Protein AF-A0A7C1NKS2-F1 (afdb_monomer)

Solvent-accessible surface area (backbone atoms only — not comparable to full-atom values): 6133 Å² total; per-residue (Å²): 129,54,76,65,56,53,51,50,52,51,49,28,48,51,26,20,55,50,16,32,74,62,18,28,57,44,54,49,25,44,51,50,12,51,55,54,11,47,53,48,13,72,70,46,16,68,64,48,26,65,68,45,52,82,81,41,87,52,65,69,61,37,44,54,51,25,23,50,52,42,23,50,53,41,26,50,54,35,37,50,49,22,52,53,51,56,62,72,54,68,47,76,72,52,53,56,51,31,21,52,51,6,20,53,54,18,30,54,50,21,48,52,53,51,50,54,53,50,50,53,67,74,75,104

Structure (mmCIF, N/CA/C/O backbone):
data_AF-A0A7C1NKS2-F1
#
_entry.id   AF-A0A7C1NKS2-F1
#
loop_
_atom_site.group_PDB
_atom_site.id
_atom_site.type_symbol
_atom_site.label_atom_id
_atom_site.label_alt_id
_atom_site.label_comp_id
_atom_site.label_asym_id
_atom_site.label_entity_id
_atom_site.label_seq_id
_atom_site.pdbx_PDB_ins_code
_atom_site.Cartn_x
_atom_site.Cartn_y
_atom_site.Cartn_z
_atom_site.occupancy
_atom_site.B_iso_or_equiv
_atom_site.auth_seq_id
_atom_site.auth_comp_id
_atom_site.auth_asym_id
_atom_site.auth_atom_id
_atom_site.pdbx_PDB_model_num
ATOM 1 N N . MET A 1 1 ? -14.304 -24.746 20.931 1.00 59.34 1 MET A N 1
ATOM 2 C CA . MET A 1 1 ? -13.679 -24.019 19.808 1.00 59.34 1 MET A CA 1
ATOM 3 C C . MET A 1 1 ? -12.434 -24.785 19.431 1.00 59.34 1 MET A C 1
ATOM 5 O O . MET A 1 1 ? -11.631 -25.053 20.319 1.00 59.34 1 MET A O 1
ATOM 9 N N . ASN A 1 2 ? -12.319 -25.216 18.179 1.00 86.06 2 ASN A N 1
ATOM 10 C CA . ASN A 1 2 ? -11.117 -25.903 17.717 1.00 86.06 2 ASN A CA 1
ATOM 11 C C . ASN A 1 2 ? -9.949 -24.913 17.612 1.00 86.06 2 ASN A C 1
ATOM 13 O O . ASN A 1 2 ? -10.157 -23.708 17.471 1.00 86.06 2 ASN A O 1
ATOM 17 N N . LEU A 1 3 ? -8.713 -25.425 17.636 1.00 84.06 3 LEU A N 1
ATOM 18 C CA . LEU A 1 3 ? -7.500 -24.627 17.381 1.00 84.06 3 LEU A CA 1
ATOM 19 C C . LEU A 1 3 ? -7.610 -23.816 16.078 1.00 84.06 3 LEU A C 1
ATOM 21 O O . LEU A 1 3 ? -7.129 -22.687 16.002 1.00 84.06 3 LEU A O 1
ATOM 25 N N . PHE A 1 4 ? -8.313 -24.368 15.088 1.00 82.44 4 PHE A N 1
ATOM 26 C CA . PHE A 1 4 ? -8.588 -23.714 13.816 1.00 82.44 4 PHE A CA 1
ATOM 27 C C . PHE A 1 4 ? -9.503 -22.485 13.956 1.00 82.44 4 PHE A C 1
ATOM 29 O O . PHE A 1 4 ? -9.183 -21.419 13.434 1.00 82.44 4 PHE A O 1
ATOM 36 N N . ASP A 1 5 ? -10.590 -22.593 14.726 1.00 83.25 5 ASP A N 1
ATOM 37 C CA . ASP A 1 5 ? -11.512 -21.474 14.971 1.00 83.25 5 ASP A CA 1
ATOM 38 C C . ASP A 1 5 ? -10.797 -20.316 15.681 1.00 83.25 5 ASP A C 1
ATOM 40 O O . ASP A 1 5 ? -10.999 -19.146 15.357 1.00 83.25 5 ASP A O 1
ATOM 44 N N . ILE A 1 6 ? -9.912 -20.647 16.628 1.00 88.19 6 ILE A N 1
ATOM 45 C CA . ILE A 1 6 ? -9.110 -19.668 17.370 1.00 88.19 6 ILE A CA 1
ATOM 46 C C . ILE A 1 6 ? -8.147 -18.935 16.425 1.00 88.19 6 ILE A C 1
ATOM 48 O O . ILE A 1 6 ? -8.045 -17.709 16.488 1.00 88.19 6 ILE A O 1
ATOM 52 N N . ALA A 1 7 ? -7.484 -19.652 15.511 1.00 86.19 7 ALA A N 1
ATOM 53 C CA . ALA A 1 7 ? -6.597 -19.043 14.521 1.00 86.19 7 ALA A CA 1
ATOM 54 C C . ALA A 1 7 ? -7.347 -18.063 13.601 1.00 86.19 7 ALA A C 1
ATOM 56 O O . ALA A 1 7 ? -6.868 -16.954 13.355 1.00 86.19 7 ALA A O 1
ATOM 57 N N . ILE A 1 8 ? -8.551 -18.429 13.150 1.00 87.06 8 ILE A N 1
ATOM 58 C CA . ILE A 1 8 ? -9.403 -17.563 12.323 1.00 87.06 8 ILE A CA 1
ATOM 59 C C . ILE A 1 8 ? -9.760 -16.276 13.070 1.00 87.06 8 ILE A C 1
ATOM 61 O O . ILE A 1 8 ? -9.593 -15.183 12.526 1.00 87.06 8 ILE A O 1
ATOM 65 N N . ILE A 1 9 ? -10.209 -16.391 14.323 1.00 87.88 9 ILE A N 1
ATOM 66 C CA . ILE A 1 9 ? -10.577 -15.235 15.149 1.00 87.88 9 ILE A CA 1
ATOM 67 C C . ILE A 1 9 ? -9.380 -14.298 15.335 1.00 87.88 9 ILE A C 1
ATOM 69 O O . ILE A 1 9 ? -9.540 -13.083 15.229 1.00 87.88 9 ILE A O 1
ATOM 73 N N . ILE A 1 10 ? -8.177 -14.837 15.554 1.00 89.75 10 ILE A N 1
ATOM 74 C CA . ILE A 1 10 ? -6.956 -14.033 15.690 1.00 89.75 10 ILE A CA 1
ATOM 75 C C . ILE A 1 10 ? -6.645 -13.285 14.390 1.00 89.75 10 ILE A C 1
ATOM 77 O O . ILE A 1 10 ? -6.386 -12.082 14.431 1.00 89.75 10 ILE A O 1
ATOM 81 N N . ILE A 1 11 ? -6.698 -13.955 13.235 1.00 88.56 11 ILE A N 1
ATOM 82 C CA . ILE A 1 11 ? -6.392 -13.333 11.937 1.00 88.56 11 ILE A CA 1
ATOM 83 C C . ILE A 1 11 ? -7.410 -12.237 11.613 1.00 88.56 11 ILE A C 1
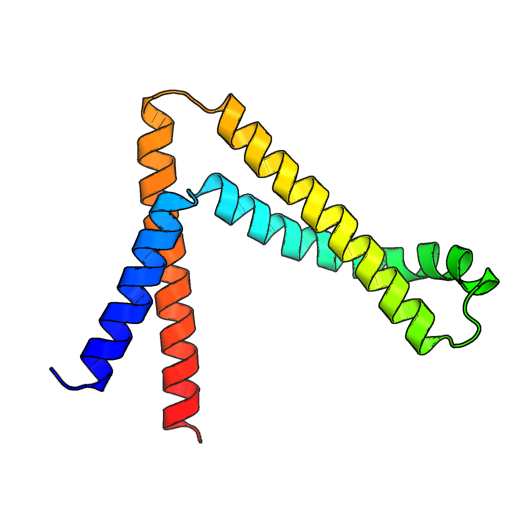ATOM 85 O O . ILE A 1 11 ? -7.027 -11.113 11.280 1.00 88.56 11 ILE A O 1
ATOM 89 N N . VAL A 1 12 ? -8.705 -12.537 11.738 1.00 88.19 12 VAL A N 1
ATOM 90 C CA . VAL A 1 12 ? -9.777 -11.574 11.460 1.00 88.19 12 VAL A CA 1
ATOM 91 C C . VAL A 1 12 ? -9.723 -10.419 12.456 1.00 88.19 12 VAL A C 1
ATOM 93 O O . VAL A 1 12 ? -9.758 -9.264 12.036 1.00 88.19 12 VAL A O 1
ATOM 96 N N . GLY A 1 13 ? -9.557 -10.702 13.749 1.00 88.19 13 GLY A N 1
ATOM 97 C CA . GLY A 1 13 ? -9.427 -9.694 14.800 1.00 88.19 13 GLY A CA 1
ATOM 98 C C . GLY A 1 13 ? -8.230 -8.771 14.575 1.00 88.19 13 GLY A C 1
ATOM 99 O O . GLY A 1 13 ? -8.378 -7.549 14.609 1.00 88.19 13 GLY A O 1
ATOM 100 N N . PHE A 1 14 ? -7.063 -9.327 14.242 1.00 89.19 14 PHE A N 1
ATOM 101 C CA . PHE A 1 14 ? -5.880 -8.544 13.885 1.00 89.19 14 PHE A CA 1
ATOM 102 C C . PHE A 1 14 ? -6.131 -7.672 12.651 1.00 89.19 14 PHE A C 1
ATOM 104 O O . PHE A 1 14 ? -5.778 -6.492 12.641 1.00 89.19 14 PHE A O 1
ATOM 111 N N . SER A 1 15 ? -6.777 -8.220 11.622 1.00 86.38 15 SER A N 1
ATOM 112 C CA . SER A 1 15 ? -7.093 -7.491 10.392 1.00 86.38 15 SER A CA 1
ATOM 113 C C . SER A 1 15 ? -8.083 -6.342 10.636 1.00 86.38 15 SER A C 1
ATOM 115 O O . SER A 1 15 ? -7.925 -5.252 10.084 1.00 86.38 15 SER A O 1
ATOM 117 N N . LEU A 1 16 ? -9.056 -6.552 11.524 1.00 86.81 16 LEU A N 1
ATOM 118 C CA . LEU A 1 16 ? -10.055 -5.568 11.938 1.00 86.81 16 LEU A CA 1
ATOM 119 C C . LEU A 1 16 ? -9.404 -4.422 12.727 1.00 86.81 16 LEU A C 1
ATOM 121 O O . LEU A 1 16 ? -9.576 -3.253 12.379 1.00 86.81 16 LEU A O 1
ATOM 125 N N . ILE A 1 17 ? -8.573 -4.752 13.722 1.00 87.12 17 ILE A N 1
ATOM 126 C CA . ILE A 1 17 ? -7.807 -3.780 14.516 1.00 87.12 17 ILE A CA 1
ATOM 127 C C . ILE A 1 17 ? -6.865 -2.974 13.612 1.00 87.12 17 ILE A C 1
ATOM 129 O O . ILE A 1 17 ? -6.817 -1.744 13.674 1.00 87.12 17 ILE A O 1
ATOM 133 N N . ARG A 1 18 ? -6.138 -3.649 12.718 1.00 84.38 18 ARG A N 1
ATOM 134 C CA . ARG A 1 18 ? -5.229 -2.998 11.770 1.00 84.38 18 ARG A CA 1
ATOM 135 C C . ARG A 1 18 ? -5.974 -2.065 10.812 1.00 84.38 18 ARG A C 1
ATOM 137 O O . ARG A 1 18 ? -5.483 -0.964 10.554 1.00 84.38 18 ARG A O 1
ATOM 144 N N . GLY A 1 19 ? -7.146 -2.475 10.323 1.00 81.19 19 GLY A N 1
ATOM 145 C CA . GLY A 1 19 ? -8.025 -1.654 9.486 1.00 81.19 19 GLY A CA 1
ATOM 146 C C . GLY A 1 19 ? -8.544 -0.416 10.218 1.00 81.19 19 GLY A C 1
ATOM 147 O O . GLY A 1 19 ? -8.508 0.688 9.673 1.00 81.19 19 GLY A O 1
ATOM 148 N N . PHE A 1 20 ? -8.916 -0.564 11.492 1.00 82.75 20 PHE A N 1
ATOM 149 C CA . PHE A 1 20 ? -9.320 0.552 12.350 1.00 82.75 20 PHE A CA 1
ATOM 150 C C . PHE A 1 20 ? -8.196 1.587 12.522 1.00 82.75 20 PHE A C 1
ATOM 152 O O . PHE A 1 20 ? -8.430 2.790 12.401 1.00 82.75 20 PHE A O 1
ATOM 159 N N . PHE A 1 21 ? -6.957 1.140 12.758 1.00 78.75 21 PHE A N 1
ATOM 160 C CA . PHE A 1 21 ? -5.811 2.043 12.918 1.00 78.75 21 PHE A CA 1
ATOM 161 C C . PHE A 1 21 ? -5.377 2.712 11.607 1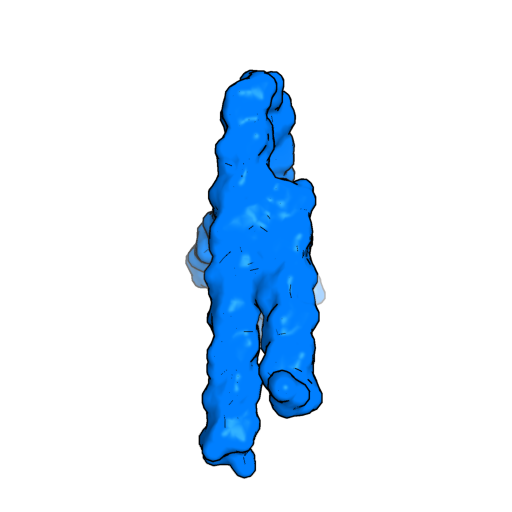.00 78.75 21 PHE A C 1
ATOM 163 O O . PHE A 1 21 ? -5.010 3.892 11.608 1.00 78.75 21 PHE A O 1
ATOM 170 N N . ARG A 1 22 ? -5.423 1.996 10.474 1.00 77.81 22 ARG A N 1
ATOM 171 C CA . ARG A 1 22 ? -5.088 2.570 9.160 1.00 77.81 22 ARG A CA 1
ATOM 172 C C . ARG A 1 22 ? -6.133 3.573 8.673 1.00 77.81 22 ARG A C 1
ATOM 174 O O . ARG A 1 22 ? -5.737 4.618 8.144 1.00 77.81 22 ARG A O 1
ATOM 181 N N . GLY A 1 23 ? -7.415 3.314 8.927 1.00 83.88 23 GLY A N 1
ATOM 182 C CA . GLY A 1 23 ? -8.542 4.123 8.459 1.00 83.88 23 GLY A CA 1
ATOM 183 C C . GLY A 1 23 ? -8.903 3.857 6.994 1.00 83.88 23 GLY A C 1
ATOM 184 O O . GLY A 1 23 ? -8.037 3.525 6.180 1.00 83.88 23 GLY A O 1
ATOM 185 N N . PHE A 1 24 ? -10.184 4.014 6.665 1.00 85.44 24 PHE A N 1
ATOM 186 C CA . PHE A 1 24 ? -10.771 3.719 5.358 1.00 85.44 24 PHE A CA 1
ATOM 187 C C . PHE A 1 24 ? -10.102 4.472 4.211 1.00 85.44 24 PHE A C 1
ATOM 189 O O . PHE A 1 24 ? -9.728 3.852 3.221 1.00 85.44 24 PHE A O 1
ATOM 196 N N . ILE A 1 25 ? -9.891 5.784 4.349 1.00 86.62 25 ILE A N 1
ATOM 197 C CA . ILE A 1 25 ? -9.323 6.626 3.286 1.00 86.62 25 ILE A CA 1
ATOM 198 C C . ILE A 1 25 ? -7.952 6.090 2.867 1.00 86.62 25 ILE A C 1
ATOM 200 O O . ILE A 1 25 ? -7.681 5.906 1.684 1.00 86.62 25 ILE A O 1
ATOM 204 N N . LYS A 1 26 ? -7.085 5.768 3.831 1.00 85.31 26 LYS A N 1
ATOM 205 C CA . LYS A 1 26 ? -5.743 5.260 3.523 1.00 85.31 26 LYS A CA 1
ATOM 206 C C . LYS A 1 26 ? -5.800 3.888 2.847 1.00 85.31 26 LYS A C 1
ATOM 208 O O . LYS A 1 26 ? -5.025 3.624 1.929 1.00 85.31 26 LYS A O 1
ATOM 213 N N . GLU A 1 27 ? -6.713 3.031 3.293 1.00 87.00 27 GLU A N 1
ATOM 214 C CA . GLU A 1 27 ? -6.940 1.710 2.707 1.00 87.00 27 GLU A CA 1
ATOM 215 C C . GLU A 1 27 ? -7.440 1.830 1.256 1.00 87.00 27 GLU A C 1
ATOM 217 O O . GLU A 1 27 ? -6.915 1.160 0.369 1.00 87.00 27 GLU A O 1
ATOM 222 N N . LEU A 1 28 ? -8.388 2.738 1.005 1.00 88.19 28 LEU A N 1
ATOM 223 C CA . LEU A 1 28 ? -8.981 2.991 -0.305 1.00 88.19 28 LEU A CA 1
ATOM 224 C C . LEU A 1 28 ? -7.946 3.534 -1.294 1.00 88.19 28 LEU A C 1
ATOM 226 O O . LEU A 1 28 ? -7.785 2.977 -2.375 1.00 88.19 28 LEU A O 1
ATOM 230 N N . PHE A 1 29 ? -7.188 4.564 -0.910 1.00 91.19 29 PHE A N 1
ATOM 231 C CA . PHE A 1 29 ? -6.130 5.124 -1.757 1.00 91.19 29 PHE A CA 1
ATOM 232 C C . PHE A 1 29 ? -5.010 4.121 -2.031 1.00 91.19 29 PHE A C 1
ATOM 234 O O . PHE A 1 29 ? -4.481 4.090 -3.135 1.00 91.19 29 PHE A O 1
ATOM 241 N N . SER A 1 30 ? -4.676 3.254 -1.072 1.00 89.19 30 SER A N 1
ATOM 242 C CA . SER A 1 30 ? -3.708 2.180 -1.311 1.00 89.19 30 SER A CA 1
ATOM 243 C C . SER A 1 30 ? -4.217 1.173 -2.347 1.00 89.19 30 SER A C 1
ATOM 245 O O . SER A 1 30 ? -3.442 0.738 -3.196 1.00 89.19 30 SER A O 1
ATOM 247 N N . VAL A 1 31 ? -5.506 0.821 -2.309 1.00 90.69 31 VAL A N 1
ATOM 248 C CA . VAL A 1 31 ? -6.124 -0.086 -3.289 1.00 90.69 31 VAL A CA 1
ATOM 249 C C . VAL A 1 31 ? -6.216 0.578 -4.664 1.00 90.69 31 VAL A C 1
ATOM 251 O O . VAL A 1 31 ? -5.791 -0.015 -5.653 1.00 90.69 31 VAL A O 1
ATOM 254 N N . ILE A 1 32 ? -6.685 1.828 -4.731 1.00 93.62 32 ILE A N 1
ATOM 255 C CA . ILE A 1 32 ? -6.716 2.622 -5.969 1.00 93.62 32 ILE A CA 1
ATOM 256 C C . ILE A 1 32 ? -5.307 2.745 -6.549 1.00 93.62 32 ILE A C 1
ATOM 258 O O . ILE A 1 32 ? -5.115 2.531 -7.740 1.00 93.62 32 ILE A O 1
ATOM 262 N N . GLY A 1 33 ? -4.311 3.030 -5.708 1.00 94.25 33 GLY A N 1
ATOM 263 C CA . GLY A 1 33 ? -2.915 3.140 -6.115 1.00 94.25 33 GLY A CA 1
ATOM 264 C C . GLY A 1 33 ? -2.374 1.857 -6.730 1.00 94.25 33 GLY A C 1
ATOM 265 O O . GLY A 1 33 ? -1.602 1.918 -7.680 1.00 94.25 33 GLY A O 1
ATOM 266 N N . LEU A 1 34 ? -2.820 0.702 -6.234 1.00 94.94 34 LEU A N 1
ATOM 267 C CA . LEU A 1 34 ? -2.453 -0.597 -6.782 1.00 94.94 34 LEU A CA 1
ATOM 268 C C . LEU A 1 34 ? -3.049 -0.783 -8.185 1.00 94.94 34 LEU A C 1
ATOM 270 O O . LEU A 1 34 ? -2.310 -1.079 -9.119 1.00 94.94 34 LEU A O 1
ATOM 274 N N . PHE A 1 35 ? -4.350 -0.533 -8.365 1.00 95.31 35 PHE A N 1
ATOM 275 C CA . PHE A 1 35 ? -5.011 -0.676 -9.669 1.00 95.31 35 PHE A CA 1
ATOM 276 C C . PHE A 1 35 ? -4.523 0.344 -10.701 1.00 95.31 35 PHE A C 1
ATOM 278 O O . PHE A 1 35 ? -4.145 -0.029 -11.810 1.00 95.31 35 PHE A O 1
ATOM 285 N N . VAL A 1 36 ? -4.495 1.626 -10.335 1.00 95.38 36 VAL A N 1
ATOM 286 C CA . VAL A 1 36 ? -4.054 2.713 -11.219 1.00 95.38 36 VAL A CA 1
ATOM 287 C C . VAL A 1 36 ? -2.567 2.578 -11.530 1.00 95.38 36 VAL A C 1
ATOM 289 O O . VAL A 1 36 ? -2.175 2.715 -12.686 1.00 95.38 36 VAL A O 1
ATOM 292 N N . GLY A 1 37 ? -1.743 2.254 -10.529 1.00 95.75 37 GLY A N 1
ATOM 293 C CA . GLY A 1 37 ? -0.318 2.002 -10.718 1.00 95.75 37 GLY A CA 1
ATOM 294 C C . GLY A 1 37 ? -0.065 0.830 -11.654 1.00 95.75 37 GLY A C 1
ATOM 295 O O . GLY A 1 37 ? 0.762 0.945 -12.552 1.00 95.75 37 GLY A O 1
ATOM 296 N N .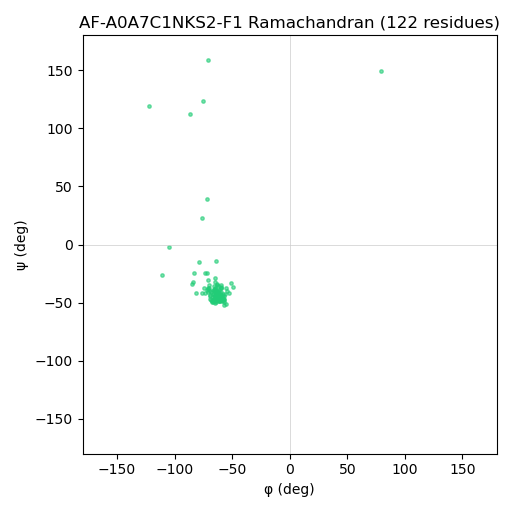 PHE A 1 38 ? -0.802 -0.273 -11.498 1.00 95.19 38 PHE A N 1
ATOM 297 C CA . PHE A 1 38 ? -0.672 -1.438 -12.372 1.00 95.19 38 PHE A CA 1
ATOM 298 C C . PHE A 1 38 ? -1.108 -1.122 -13.805 1.00 95.19 38 PHE A C 1
ATOM 300 O O . PHE A 1 38 ? -0.379 -1.422 -14.747 1.00 95.19 38 PHE A O 1
ATOM 307 N N . TYR A 1 39 ? -2.257 -0.464 -13.977 1.00 96.12 39 TYR A N 1
ATOM 308 C CA . TYR A 1 39 ? -2.768 -0.069 -15.291 1.00 96.12 39 TYR A CA 1
ATOM 309 C C . TYR A 1 39 ? -1.809 0.878 -16.022 1.00 96.12 39 TYR A C 1
ATOM 311 O O . TYR A 1 39 ? -1.484 0.678 -17.195 1.00 96.12 39 TYR A O 1
ATOM 319 N N . ALA A 1 40 ? -1.306 1.892 -15.320 1.00 94.56 40 ALA A N 1
ATOM 320 C CA . ALA A 1 40 ? -0.361 2.837 -15.885 1.00 94.56 40 ALA A CA 1
ATOM 321 C C . ALA A 1 40 ? 0.998 2.184 -16.167 1.00 94.56 40 ALA A C 1
ATOM 323 O O . ALA A 1 40 ? 1.565 2.41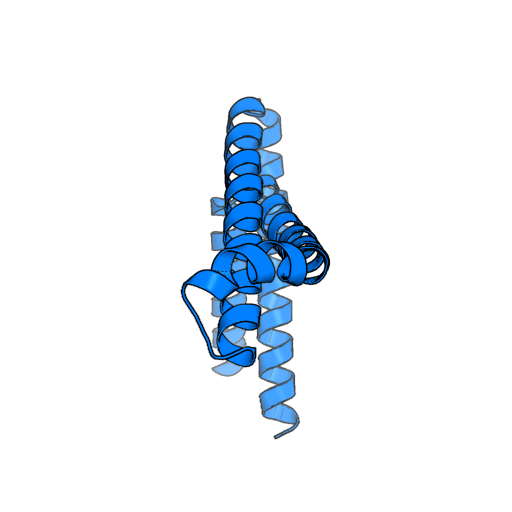3 -17.230 1.00 94.56 40 ALA A O 1
ATOM 324 N N . ALA A 1 41 ? 1.503 1.319 -15.285 1.00 94.44 41 ALA A N 1
ATOM 325 C CA . ALA A 1 41 ? 2.723 0.563 -15.549 1.00 94.44 41 ALA A CA 1
ATOM 326 C C . ALA A 1 41 ? 2.566 -0.336 -16.781 1.00 94.44 41 ALA A C 1
ATOM 328 O O . ALA A 1 41 ? 3.420 -0.313 -17.661 1.00 94.44 41 ALA A O 1
ATOM 329 N N . TYR A 1 42 ? 1.445 -1.045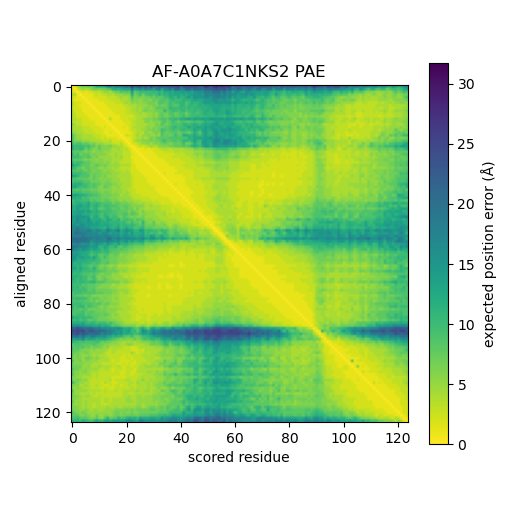 -16.909 1.00 93.88 42 TYR A N 1
ATOM 330 C CA . TYR A 1 42 ? 1.150 -1.881 -18.073 1.00 93.88 42 TYR A CA 1
ATOM 331 C C . TYR A 1 42 ? 1.033 -1.077 -19.376 1.00 93.88 42 TYR A C 1
ATOM 333 O O . TYR A 1 42 ? 1.429 -1.550 -20.435 1.00 93.88 42 TYR A O 1
ATOM 341 N N . THR A 1 43 ? 0.531 0.154 -19.308 1.00 94.12 43 THR A N 1
ATOM 342 C CA . THR A 1 43 ? 0.366 1.004 -20.496 1.00 94.12 43 THR A CA 1
ATOM 343 C C . THR A 1 43 ? 1.671 1.703 -20.892 1.00 94.12 43 THR A C 1
ATOM 345 O O . THR A 1 43 ? 2.007 1.778 -22.070 1.00 94.12 43 THR A O 1
ATOM 348 N N . TYR A 1 44 ? 2.433 2.204 -19.916 1.00 92.62 44 TYR A N 1
ATOM 349 C CA . TYR A 1 44 ? 3.564 3.106 -20.151 1.00 92.62 44 TYR A CA 1
ATOM 350 C C . TYR A 1 44 ? 4.947 2.451 -20.000 1.00 92.62 44 TYR A C 1
ATOM 352 O O . TYR A 1 44 ? 5.952 3.118 -20.266 1.00 92.62 44 TYR A O 1
ATOM 360 N N . TYR A 1 45 ? 5.052 1.163 -19.628 1.00 90.25 45 TYR A N 1
ATOM 361 C CA . TYR A 1 45 ? 6.362 0.507 -19.453 1.00 90.25 45 TYR A CA 1
ATOM 362 C C . TYR A 1 45 ? 7.236 0.599 -20.705 1.00 90.25 45 TYR A C 1
ATOM 364 O O . TYR A 1 45 ? 8.435 0.822 -20.579 1.00 90.25 45 TYR A O 1
ATOM 372 N N . GLN A 1 46 ? 6.651 0.505 -21.906 1.00 88.38 46 GLN A N 1
ATOM 373 C CA . GLN A 1 46 ? 7.396 0.595 -23.167 1.00 88.38 46 GLN A CA 1
ATOM 374 C C . GLN A 1 46 ? 8.028 1.975 -23.390 1.00 88.38 46 GLN A C 1
ATOM 376 O O . GLN A 1 46 ? 9.049 2.097 -24.065 1.00 88.38 46 GLN A O 1
ATOM 381 N N . GLN A 1 47 ? 7.429 3.030 -22.841 1.00 90.31 47 GLN A N 1
ATOM 382 C CA . GLN A 1 47 ? 7.930 4.387 -23.005 1.00 90.31 47 GLN A CA 1
ATOM 383 C C . GLN A 1 47 ? 9.155 4.619 -22.114 1.00 90.31 47 GLN A C 1
ATOM 385 O O . GLN A 1 47 ? 10.153 5.152 -22.591 1.00 90.31 47 GLN A O 1
ATOM 390 N N . ILE A 1 48 ? 9.128 4.132 -20.867 1.00 87.62 48 ILE A N 1
ATOM 391 C CA . ILE A 1 48 ? 10.295 4.156 -19.965 1.00 87.62 48 ILE A CA 1
ATOM 392 C C . ILE A 1 48 ? 11.380 3.178 -20.423 1.00 87.62 48 ILE A C 1
ATOM 394 O O . ILE A 1 48 ? 12.566 3.501 -20.360 1.00 87.62 48 ILE A O 1
ATOM 398 N N . ALA A 1 49 ? 10.982 2.035 -20.976 1.00 87.56 49 ALA A N 1
ATOM 399 C CA . ALA A 1 49 ? 11.876 1.049 -21.563 1.00 87.56 49 ALA A CA 1
ATOM 400 C C . ALA A 1 49 ? 12.823 1.660 -22.610 1.00 87.56 49 ALA A C 1
ATOM 402 O O . ALA A 1 49 ? 14.019 1.380 -22.598 1.00 87.56 49 ALA A O 1
ATOM 403 N N . LYS A 1 50 ? 12.322 2.556 -23.469 1.00 86.94 50 LYS A N 1
ATOM 404 C CA . LYS A 1 50 ? 13.143 3.258 -24.473 1.00 86.94 50 LYS A CA 1
ATOM 405 C C . LYS A 1 50 ? 14.192 4.192 -23.867 1.00 86.94 50 LYS A C 1
ATOM 407 O O . LYS A 1 50 ? 15.254 4.363 -24.450 1.00 86.94 50 LYS A O 1
ATOM 412 N N . PHE A 1 51 ? 13.915 4.800 -22.715 1.00 85.56 51 PHE A N 1
ATOM 413 C CA . PHE A 1 51 ? 14.917 5.604 -22.009 1.00 85.56 51 PHE A CA 1
ATOM 414 C C . PHE A 1 51 ? 15.964 4.712 -21.336 1.00 85.56 51 PHE A C 1
ATOM 416 O O . PHE A 1 51 ? 17.151 5.021 -21.358 1.00 85.56 51 PHE A O 1
ATOM 423 N N . LEU A 1 52 ? 15.541 3.569 -20.788 1.00 84.00 52 LEU A N 1
ATOM 424 C CA . LEU A 1 52 ? 16.430 2.624 -20.108 1.00 84.00 52 LEU A CA 1
ATOM 425 C C . LEU A 1 52 ? 17.251 1.732 -21.047 1.00 84.00 52 LEU A C 1
ATOM 427 O O . LEU A 1 52 ? 18.244 1.151 -20.605 1.00 84.00 52 LEU A O 1
ATOM 431 N N . SER A 1 53 ? 16.898 1.648 -22.333 1.00 85.12 53 SER A N 1
ATOM 432 C CA . SER A 1 53 ? 17.634 0.843 -23.319 1.00 85.12 53 SER A CA 1
ATOM 433 C C . SER A 1 53 ? 19.057 1.325 -23.565 1.00 85.12 53 SER A C 1
ATOM 435 O O . SER A 1 53 ? 19.856 0.594 -24.139 1.00 85.12 53 SER A O 1
ATOM 437 N N . GLN A 1 54 ? 19.390 2.536 -23.116 1.00 83.62 54 GLN A N 1
ATOM 438 C CA . GLN A 1 54 ? 20.751 3.065 -23.153 1.00 83.62 54 GLN A CA 1
ATOM 439 C C . GLN A 1 54 ? 21.669 2.427 -22.097 1.00 83.62 54 GLN A C 1
ATOM 441 O O . GLN A 1 54 ? 22.880 2.393 -22.293 1.00 83.62 54 GLN A O 1
ATOM 446 N N . TRP A 1 55 ? 21.111 1.899 -21.001 1.00 82.44 55 TRP A N 1
ATOM 447 C CA . TRP A 1 55 ? 21.879 1.309 -19.895 1.00 82.44 55 TRP A CA 1
ATOM 448 C C . TRP A 1 55 ? 21.728 -0.209 -19.780 1.00 82.44 55 TRP A C 1
ATOM 450 O O . TRP A 1 55 ? 22.622 -0.869 -19.257 1.00 82.44 55 TRP A O 1
ATOM 460 N N . ILE A 1 56 ? 20.612 -0.780 -20.249 1.00 82.88 56 ILE A N 1
ATOM 461 C CA . ILE A 1 56 ? 20.316 -2.213 -20.123 1.00 82.88 56 ILE A CA 1
ATOM 462 C C . ILE A 1 56 ? 20.101 -2.822 -21.508 1.00 82.88 56 ILE A C 1
ATOM 464 O O . ILE A 1 56 ? 19.169 -2.468 -22.222 1.00 82.88 56 ILE A O 1
ATOM 468 N N . THR A 1 57 ? 20.935 -3.798 -21.867 1.00 82.38 57 THR A N 1
ATOM 469 C CA . THR A 1 57 ? 20.870 -4.480 -23.172 1.00 82.38 57 THR A CA 1
ATOM 470 C C . THR A 1 57 ? 19.830 -5.605 -23.204 1.00 82.38 57 THR A C 1
ATOM 472 O O . THR A 1 57 ? 19.327 -5.966 -24.265 1.00 82.38 57 THR A O 1
ATOM 475 N N . ASN A 1 58 ? 19.491 -6.186 -22.047 1.00 88.75 58 ASN A N 1
ATOM 476 C CA . ASN A 1 58 ? 18.577 -7.324 -21.970 1.00 88.75 58 ASN A CA 1
ATOM 477 C C . ASN A 1 58 ? 17.108 -6.867 -21.902 1.00 88.75 58 ASN A C 1
ATOM 479 O O . ASN A 1 58 ? 16.666 -6.302 -20.898 1.00 88.75 58 ASN A O 1
ATOM 483 N N . ALA A 1 59 ? 16.344 -7.149 -22.961 1.00 84.44 59 ALA A N 1
ATOM 484 C CA . ALA A 1 59 ? 14.970 -6.676 -23.136 1.00 84.44 59 ALA A CA 1
ATOM 485 C C . ALA A 1 59 ? 13.997 -7.135 -22.031 1.00 84.44 59 ALA A C 1
ATOM 487 O O . ALA A 1 59 ? 13.141 -6.355 -21.610 1.00 84.44 59 ALA A O 1
ATOM 488 N N . SER A 1 60 ? 14.136 -8.365 -21.519 1.00 86.88 60 SER A N 1
ATOM 489 C CA . SER A 1 60 ? 13.259 -8.867 -20.449 1.00 86.88 60 SER A CA 1
ATOM 490 C C . SER A 1 60 ? 13.468 -8.106 -19.145 1.00 86.88 60 SER A C 1
ATOM 492 O O . SER A 1 60 ? 12.504 -7.633 -18.544 1.00 86.88 60 SER A O 1
ATOM 494 N N . TYR A 1 61 ? 14.726 -7.928 -18.732 1.00 88.94 61 TYR A N 1
ATOM 495 C CA . TYR A 1 61 ? 15.050 -7.173 -17.519 1.00 88.94 61 TYR A CA 1
ATOM 496 C C . TYR A 1 61 ? 14.609 -5.719 -17.627 1.00 88.94 61 TYR A C 1
ATOM 498 O O . TYR A 1 61 ? 14.041 -5.172 -16.688 1.00 88.94 61 TYR A O 1
ATOM 506 N N . LEU A 1 62 ? 14.825 -5.111 -18.788 1.00 91.44 62 LEU A N 1
ATOM 507 C CA . LEU A 1 62 ? 14.474 -3.727 -19.048 1.00 91.44 62 LEU A CA 1
ATOM 508 C C . LEU A 1 62 ? 12.960 -3.480 -18.941 1.00 91.44 62 LEU A C 1
ATOM 510 O O . LEU A 1 62 ? 12.545 -2.511 -18.300 1.00 91.44 62 LEU A O 1
ATOM 514 N N . ASN A 1 63 ? 12.133 -4.367 -19.501 1.00 89.44 63 ASN A N 1
ATOM 515 C CA . ASN A 1 63 ? 10.675 -4.264 -19.396 1.00 89.44 63 ASN A CA 1
ATOM 516 C C . ASN A 1 63 ? 10.193 -4.417 -17.947 1.00 89.44 63 ASN A C 1
ATOM 518 O O . ASN A 1 63 ? 9.379 -3.615 -17.490 1.00 89.44 63 ASN A O 1
ATOM 522 N N . ILE A 1 64 ? 10.731 -5.399 -17.214 1.00 91.69 64 ILE A N 1
ATOM 523 C CA . ILE A 1 64 ? 10.394 -5.628 -15.800 1.00 91.69 64 ILE A CA 1
ATOM 524 C C . ILE A 1 64 ? 10.769 -4.405 -14.958 1.00 91.69 64 ILE A C 1
ATOM 526 O O . ILE A 1 64 ? 9.961 -3.932 -14.158 1.00 91.69 64 ILE A O 1
ATOM 530 N N . LEU A 1 65 ? 11.973 -3.862 -15.155 1.00 93.31 65 LEU A N 1
ATOM 531 C CA .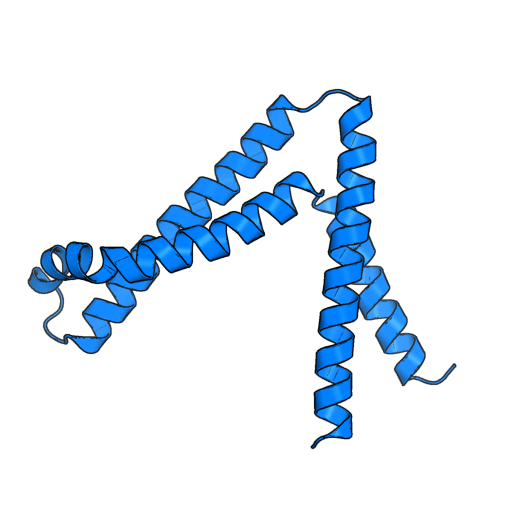 LEU A 1 65 ? 12.454 -2.715 -14.390 1.00 93.31 65 LEU A CA 1
ATOM 532 C C . LEU A 1 65 ? 11.618 -1.463 -14.683 1.00 93.31 65 LEU A C 1
ATOM 534 O O . LEU A 1 65 ? 11.219 -0.756 -13.762 1.00 93.31 65 LEU A O 1
ATOM 538 N N . SER A 1 66 ? 11.293 -1.228 -15.956 1.00 93.12 66 SER A N 1
ATOM 539 C CA . SER A 1 66 ? 10.467 -0.094 -16.387 1.00 93.12 66 SER A CA 1
ATOM 540 C C . SER A 1 66 ? 9.058 -0.171 -15.806 1.00 93.12 66 SER A C 1
ATOM 542 O O . SER A 1 66 ? 8.559 0.814 -15.266 1.00 93.12 66 SER A O 1
ATOM 544 N N . PHE A 1 67 ? 8.439 -1.354 -15.848 1.00 94.00 67 PHE A N 1
ATOM 545 C CA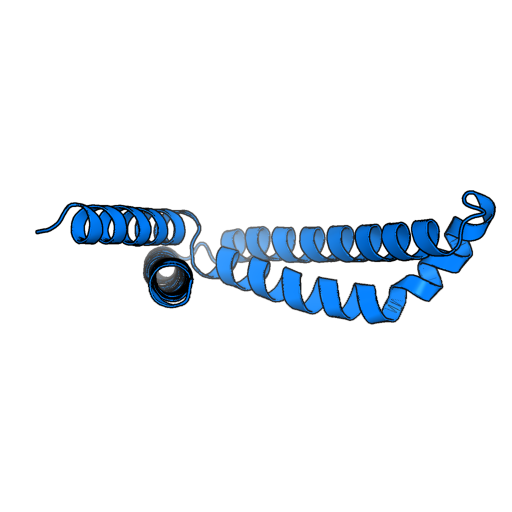 . PHE A 1 67 ? 7.151 -1.597 -15.208 1.00 94.00 67 PHE A CA 1
ATOM 546 C C . PHE A 1 67 ? 7.219 -1.308 -13.703 1.00 94.00 67 PHE A C 1
ATOM 548 O O . PHE A 1 67 ? 6.383 -0.578 -13.171 1.00 94.00 67 PHE A O 1
ATOM 555 N N . MET A 1 68 ? 8.242 -1.830 -13.020 1.00 95.00 68 MET A N 1
ATOM 556 C CA . MET A 1 68 ? 8.389 -1.685 -11.573 1.00 95.00 68 MET A CA 1
ATOM 557 C C . MET A 1 68 ? 8.613 -0.229 -11.149 1.00 95.00 68 MET A C 1
ATOM 559 O O . MET A 1 68 ? 8.036 0.209 -10.155 1.00 95.00 68 MET A O 1
ATOM 563 N N . ILE A 1 69 ? 9.384 0.543 -11.920 1.00 94.56 69 ILE A N 1
ATOM 564 C CA . ILE A 1 69 ? 9.597 1.977 -11.676 1.00 94.56 69 ILE A CA 1
ATOM 565 C C . ILE A 1 69 ? 8.273 2.743 -11.759 1.00 94.56 69 ILE A C 1
ATOM 567 O O . ILE A 1 69 ? 7.956 3.510 -10.848 1.00 94.56 69 ILE A O 1
ATOM 571 N N . ILE A 1 70 ? 7.479 2.521 -12.812 1.00 94.81 70 ILE A N 1
ATOM 572 C CA . ILE A 1 70 ? 6.191 3.213 -12.995 1.00 94.81 70 ILE A CA 1
ATOM 573 C C . ILE A 1 70 ? 5.211 2.814 -11.900 1.00 94.81 70 ILE A C 1
ATOM 575 O O . ILE A 1 70 ? 4.596 3.681 -11.276 1.00 94.81 70 ILE A O 1
ATOM 579 N N . PHE A 1 71 ? 5.085 1.508 -11.654 1.00 95.50 71 PHE A N 1
ATOM 580 C CA . PHE A 1 71 ? 4.181 0.973 -10.646 1.00 95.50 71 PHE A CA 1
ATOM 581 C C . PHE A 1 71 ? 4.488 1.572 -9.275 1.00 95.50 71 PHE A C 1
ATOM 583 O O . PHE A 1 71 ? 3.600 2.145 -8.647 1.00 95.50 71 PHE A O 1
ATOM 590 N N . CYS A 1 72 ? 5.752 1.511 -8.842 1.00 95.69 72 CYS A N 1
ATOM 591 C CA . CYS A 1 72 ? 6.176 2.086 -7.573 1.00 95.69 72 CYS A CA 1
ATOM 592 C C . CYS A 1 72 ? 5.945 3.598 -7.540 1.00 95.69 72 CYS A C 1
ATOM 594 O O . CYS A 1 72 ? 5.345 4.084 -6.586 1.00 95.69 72 CYS A O 1
ATOM 596 N N . GLY A 1 73 ? 6.359 4.340 -8.571 1.00 95.75 73 GLY A N 1
ATOM 597 C CA . GLY A 1 73 ? 6.193 5.795 -8.615 1.00 95.75 73 GLY A CA 1
ATOM 598 C C . GLY A 1 73 ? 4.736 6.220 -8.427 1.00 95.75 73 GLY A C 1
ATOM 599 O O . GLY A 1 73 ? 4.422 7.013 -7.539 1.00 95.75 73 GLY A O 1
ATOM 600 N N . ILE A 1 74 ? 3.827 5.628 -9.200 1.00 95.38 74 ILE A N 1
ATOM 601 C CA . ILE A 1 74 ? 2.398 5.957 -9.151 1.00 95.38 74 ILE A CA 1
ATOM 602 C C . ILE A 1 74 ? 1.761 5.479 -7.845 1.00 95.38 74 ILE A C 1
ATOM 604 O O . ILE A 1 74 ? 1.017 6.232 -7.213 1.00 95.38 74 ILE A O 1
ATOM 608 N N . PHE A 1 75 ? 2.082 4.263 -7.395 1.00 94.38 75 PHE A N 1
ATOM 609 C CA . PHE A 1 75 ? 1.595 3.735 -6.123 1.00 94.38 75 PHE A CA 1
ATOM 610 C C . PHE A 1 75 ? 1.986 4.638 -4.945 1.00 94.38 75 PHE A C 1
ATOM 612 O O . PHE A 1 75 ? 1.154 4.916 -4.073 1.00 94.38 75 PHE A O 1
ATOM 619 N N . PHE A 1 76 ? 3.229 5.133 -4.928 1.00 94.81 76 PHE A N 1
ATOM 620 C CA . PHE A 1 76 ? 3.708 6.063 -3.907 1.00 94.81 76 PHE A CA 1
ATOM 621 C C . PHE A 1 76 ? 2.977 7.405 -3.971 1.00 94.81 76 PHE A C 1
ATOM 623 O O . PHE A 1 76 ? 2.494 7.864 -2.937 1.00 94.81 76 PHE A O 1
ATOM 630 N N . ILE A 1 77 ? 2.833 8.003 -5.159 1.00 95.94 77 ILE A N 1
ATOM 631 C CA . ILE A 1 77 ? 2.121 9.279 -5.338 1.00 95.94 77 ILE A CA 1
ATOM 632 C C . ILE A 1 77 ? 0.683 9.175 -4.815 1.00 95.94 77 ILE A C 1
ATOM 634 O O . ILE A 1 77 ? 0.254 9.996 -4.005 1.00 95.94 77 ILE A O 1
ATOM 638 N N . ILE A 1 78 ? -0.053 8.137 -5.218 1.00 94.94 78 ILE A N 1
ATOM 639 C CA . ILE A 1 78 ? -1.452 7.950 -4.810 1.00 94.94 78 ILE A CA 1
ATOM 640 C C . ILE A 1 78 ? -1.551 7.661 -3.307 1.00 94.94 78 ILE A C 1
ATOM 642 O O . ILE A 1 78 ? -2.429 8.194 -2.625 1.00 94.94 78 ILE A O 1
ATOM 646 N N . SER A 1 79 ? -0.624 6.874 -2.756 1.00 90.94 79 SER A N 1
ATOM 647 C CA . SER A 1 79 ? -0.573 6.617 -1.313 1.00 90.94 79 SER A CA 1
ATOM 648 C C . SER A 1 79 ? -0.325 7.894 -0.505 1.00 90.94 79 SER A C 1
ATOM 650 O O . SER A 1 79 ? -0.960 8.093 0.533 1.00 90.94 79 SER A O 1
ATOM 652 N N . ILE A 1 80 ? 0.563 8.773 -0.979 1.00 92.56 80 ILE A N 1
ATOM 653 C CA . ILE A 1 80 ? 0.838 10.075 -0.358 1.00 92.56 80 ILE A CA 1
ATOM 654 C C . ILE A 1 80 ? -0.400 10.972 -0.434 1.00 92.56 80 ILE A C 1
ATOM 656 O O . ILE A 1 80 ? -0.790 11.546 0.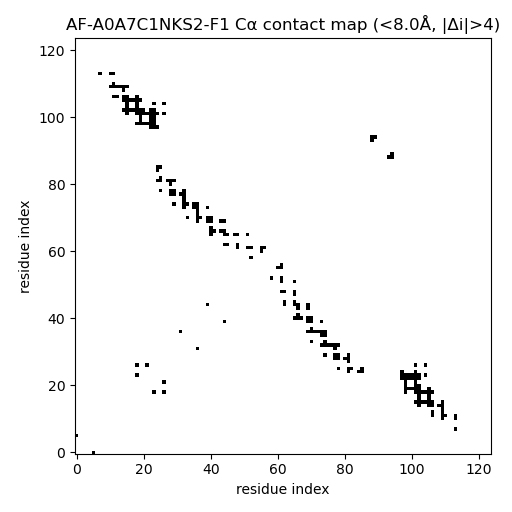583 1.00 92.56 80 ILE A O 1
ATOM 660 N N . LEU A 1 81 ? -1.071 11.034 -1.588 1.00 93.38 81 LEU A N 1
ATOM 661 C CA . LEU A 1 81 ? -2.331 11.769 -1.739 1.00 93.38 81 LEU A CA 1
ATOM 662 C C . LEU A 1 81 ? -3.386 11.301 -0.733 1.00 93.38 81 LEU A C 1
ATOM 664 O O . LEU A 1 81 ? -4.024 12.132 -0.092 1.00 93.38 81 LEU A O 1
ATOM 668 N N . GLY A 1 82 ? -3.516 9.991 -0.512 1.00 90.00 82 GLY A N 1
ATOM 669 C CA . GLY A 1 82 ? -4.422 9.450 0.503 1.00 90.00 82 GLY A CA 1
ATOM 670 C C . GLY A 1 82 ? -4.102 9.924 1.924 1.00 90.00 82 GLY A C 1
ATOM 671 O O . GLY A 1 82 ? -5.013 10.192 2.708 1.00 90.00 82 GLY A O 1
ATOM 672 N N . VAL A 1 83 ? -2.817 10.077 2.267 1.00 87.56 83 VAL A N 1
ATOM 673 C CA . VAL A 1 83 ? -2.391 10.629 3.566 1.00 87.56 83 VAL A CA 1
ATOM 674 C C . VAL A 1 83 ? -2.726 12.116 3.670 1.00 87.56 83 VAL A C 1
ATOM 676 O O . VAL A 1 83 ? -3.256 12.542 4.696 1.00 87.56 83 VAL A O 1
ATOM 679 N N . ILE A 1 84 ? -2.465 12.889 2.616 1.00 89.62 84 ILE A N 1
ATOM 680 C CA . ILE A 1 84 ? -2.765 14.326 2.571 1.00 89.62 84 ILE A CA 1
ATOM 681 C C . ILE A 1 84 ? -4.273 14.557 2.694 1.00 89.62 84 ILE A C 1
ATOM 683 O O . ILE A 1 84 ? -4.711 15.343 3.528 1.00 89.62 84 ILE A O 1
ATOM 687 N N . ILE A 1 85 ? -5.085 13.821 1.934 1.00 88.06 85 ILE A N 1
ATOM 688 C CA . ILE A 1 85 ? -6.549 13.915 1.980 1.00 88.06 85 ILE A CA 1
ATOM 689 C C . ILE A 1 85 ? -7.068 13.550 3.370 1.00 88.06 85 ILE A C 1
ATOM 691 O O . ILE A 1 85 ? -7.906 14.264 3.918 1.00 88.06 85 ILE A O 1
ATOM 695 N N . LYS A 1 86 ? -6.524 12.496 3.989 1.00 84.62 86 LYS A N 1
ATOM 696 C CA . LYS A 1 86 ? -6.855 12.141 5.374 1.00 84.62 86 LYS A CA 1
ATOM 697 C C . LYS A 1 86 ? -6.521 13.268 6.358 1.00 84.62 86 LYS A C 1
ATOM 699 O O . LYS A 1 86 ? -7.260 13.470 7.317 1.00 84.62 86 LYS A O 1
ATOM 704 N N . TYR A 1 87 ? -5.422 13.988 6.134 1.00 84.12 87 TYR A N 1
ATOM 705 C CA . TYR A 1 87 ? -5.023 15.123 6.964 1.00 84.12 87 TYR A CA 1
ATOM 706 C C . TYR A 1 87 ? -5.935 16.344 6.770 1.00 84.12 87 TYR A C 1
ATOM 708 O O . TYR A 1 87 ? -6.270 17.014 7.741 1.00 84.12 87 TYR A O 1
ATOM 716 N N . ILE A 1 88 ? -6.383 16.609 5.540 1.00 84.69 88 ILE A N 1
ATOM 717 C CA . ILE A 1 88 ? -7.308 17.711 5.226 1.00 84.69 88 ILE A CA 1
ATOM 718 C C . ILE A 1 88 ? -8.706 17.430 5.794 1.00 84.69 88 ILE A C 1
ATOM 720 O O . ILE A 1 88 ? -9.338 18.317 6.362 1.00 84.69 88 ILE A O 1
ATOM 724 N N . LEU A 1 89 ? -9.177 16.183 5.709 1.00 80.44 89 LEU A N 1
ATOM 725 C CA . LEU A 1 89 ? -10.492 15.749 6.196 1.00 80.44 89 LEU A CA 1
ATOM 726 C C . LEU A 1 89 ? -10.570 15.584 7.726 1.00 80.44 89 LEU A C 1
ATOM 728 O O . LEU A 1 89 ? -11.437 14.865 8.222 1.00 80.44 89 LEU A O 1
ATOM 732 N N . ASN A 1 90 ? -9.705 16.247 8.499 1.00 70.12 90 ASN A N 1
ATOM 733 C CA . ASN A 1 90 ? -9.613 16.150 9.963 1.00 70.12 90 ASN A CA 1
ATOM 734 C C . ASN A 1 90 ? -10.790 16.838 10.700 1.00 70.12 90 ASN A C 1
ATOM 736 O O . ASN A 1 90 ? -10.616 17.474 11.736 1.00 70.12 90 ASN A O 1
ATOM 740 N N . ILE A 1 91 ? -12.005 16.703 10.168 1.00 67.00 91 ILE A N 1
ATOM 741 C CA . ILE A 1 91 ? -13.267 17.048 10.814 1.00 67.00 91 ILE A CA 1
ATOM 742 C C . ILE A 1 91 ? -13.555 15.948 11.842 1.00 67.00 91 ILE A C 1
ATOM 744 O O . ILE A 1 91 ? -13.614 14.765 11.503 1.00 67.00 91 ILE A O 1
ATOM 748 N N . SER A 1 92 ? -13.738 16.336 13.106 1.00 66.00 92 SER A N 1
ATOM 749 C CA . SER A 1 92 ? -13.867 15.421 14.256 1.00 66.00 92 SER A CA 1
ATOM 750 C C . SER A 1 92 ? -14.881 14.279 14.035 1.00 66.00 92 SER A C 1
ATOM 752 O O . SER A 1 92 ? -14.621 13.135 14.405 1.00 66.00 92 SER A O 1
ATOM 754 N N . PHE A 1 93 ? -15.988 14.557 13.333 1.00 65.62 93 PHE A N 1
ATOM 755 C CA . PHE A 1 93 ? -17.031 13.573 13.011 1.00 65.62 93 PHE A CA 1
ATOM 756 C C . PHE A 1 93 ? -16.606 12.529 11.962 1.00 65.62 93 PHE A C 1
ATOM 758 O O . PHE A 1 93 ? -16.886 11.340 12.118 1.00 65.62 93 PHE A O 1
ATOM 765 N N . LEU A 1 94 ? -15.889 12.939 10.909 1.00 73.88 94 LEU A N 1
ATOM 766 C CA . LEU A 1 94 ? -15.461 12.026 9.840 1.00 73.88 94 LEU A CA 1
ATOM 767 C C . LEU A 1 94 ? -14.357 11.074 10.305 1.00 73.88 94 LEU A C 1
ATOM 769 O O . LEU A 1 94 ? -14.225 9.980 9.767 1.00 73.88 94 LEU A O 1
ATOM 773 N N . LYS A 1 95 ? -13.586 11.448 11.331 1.00 79.06 95 LYS A N 1
ATOM 774 C CA . LYS A 1 95 ? -12.492 10.625 11.858 1.00 79.06 95 LYS A CA 1
ATOM 775 C C . LYS A 1 95 ? -12.981 9.327 12.505 1.00 79.06 95 LYS A C 1
ATOM 777 O O . LYS A 1 95 ? -12.306 8.305 12.399 1.00 79.06 95 LYS A O 1
ATOM 782 N N . TRP A 1 96 ? -14.133 9.353 13.177 1.00 81.69 96 TRP A N 1
ATOM 783 C CA . TRP A 1 96 ? -14.722 8.145 13.765 1.00 81.69 96 TRP A CA 1
ATOM 784 C C . TRP A 1 96 ? -15.326 7.247 12.679 1.00 81.69 96 TRP A C 1
ATOM 786 O O . TRP A 1 96 ? -15.059 6.046 12.663 1.00 81.69 96 TRP A O 1
ATOM 796 N N . ALA A 1 97 ? -16.016 7.848 11.702 1.00 85.12 97 ALA A N 1
ATOM 797 C CA . ALA A 1 97 ? -16.509 7.143 10.522 1.00 85.12 97 ALA A CA 1
ATOM 798 C C . ALA A 1 97 ? -15.366 6.476 9.726 1.00 85.12 97 ALA A C 1
ATOM 800 O O . ALA A 1 97 ? -15.433 5.279 9.463 1.00 85.12 97 ALA A O 1
ATOM 801 N N . ASP A 1 98 ? -14.274 7.193 9.426 1.00 87.12 98 ASP A N 1
ATOM 802 C CA . ASP A 1 98 ? -13.091 6.670 8.714 1.00 87.12 98 ASP A CA 1
ATOM 803 C C . ASP A 1 98 ? -12.511 5.421 9.388 1.00 87.12 98 ASP A C 1
ATOM 805 O O . ASP A 1 98 ? -12.141 4.455 8.719 1.00 87.12 98 ASP A O 1
ATOM 809 N N . ARG A 1 99 ? -12.463 5.401 10.723 1.00 86.44 99 ARG A N 1
ATOM 810 C CA . ARG A 1 99 ? -11.967 4.245 11.476 1.00 86.44 99 ARG A CA 1
ATOM 811 C C . ARG A 1 99 ? -12.933 3.064 11.449 1.00 86.44 99 ARG A C 1
ATOM 813 O O . ARG A 1 99 ? -12.476 1.933 11.323 1.00 86.44 99 ARG A O 1
ATOM 820 N N . ILE A 1 100 ? -14.243 3.299 11.532 1.00 86.94 100 ILE A N 1
ATOM 821 C CA . ILE A 1 100 ? -15.255 2.229 11.474 1.00 86.94 100 ILE A CA 1
ATOM 822 C C . ILE A 1 100 ? -15.313 1.608 10.079 1.00 86.94 100 ILE A C 1
ATOM 824 O O . ILE A 1 100 ? -15.243 0.388 9.946 1.00 86.94 100 ILE A O 1
ATOM 828 N N . PHE A 1 101 ? -15.361 2.430 9.029 1.00 86.56 101 PHE A N 1
ATOM 829 C CA . PHE A 1 101 ? -15.278 1.931 7.657 1.00 86.56 101 PHE A CA 1
ATOM 830 C C . PHE A 1 101 ? -13.936 1.233 7.400 1.00 86.56 101 PHE A C 1
ATOM 832 O O . PHE A 1 101 ? -13.901 0.209 6.722 1.00 86.56 101 PHE A O 1
ATOM 839 N N . GLY A 1 102 ? -12.844 1.720 8.000 1.00 85.69 102 GLY A N 1
ATOM 840 C CA . GLY A 1 102 ? -11.532 1.075 7.949 1.00 85.69 102 GLY A CA 1
ATOM 841 C C . GLY A 1 102 ? -11.522 -0.294 8.629 1.00 85.69 102 GLY A C 1
ATOM 842 O O . GLY A 1 102 ? -10.972 -1.246 8.080 1.00 85.69 102 GLY A O 1
ATOM 843 N N . ALA A 1 103 ? -12.179 -0.425 9.783 1.00 87.56 103 ALA A N 1
ATOM 844 C CA . ALA A 1 103 ? -12.373 -1.700 10.469 1.00 87.56 103 ALA A CA 1
ATOM 845 C C . ALA A 1 103 ? -13.185 -2.685 9.620 1.00 87.56 103 ALA A C 1
ATOM 847 O O . ALA A 1 103 ? -12.775 -3.833 9.473 1.00 87.56 103 ALA A O 1
ATOM 848 N N . GLY A 1 104 ? -14.282 -2.228 9.006 1.00 89.00 104 GLY A N 1
ATOM 849 C CA . GLY A 1 104 ? -15.087 -3.041 8.091 1.00 89.00 104 GLY A CA 1
ATOM 850 C C . GLY A 1 104 ? -14.275 -3.538 6.895 1.00 89.00 104 GLY A C 1
ATOM 851 O O . GLY A 1 104 ? -14.251 -4.733 6.609 1.00 89.00 104 GLY A O 1
ATOM 852 N N . PHE A 1 105 ? -13.518 -2.650 6.247 1.00 86.56 105 PHE A N 1
ATOM 853 C CA . PHE A 1 105 ? -12.636 -3.021 5.137 1.00 86.56 105 PHE A CA 1
ATOM 854 C C . PHE A 1 105 ? -11.520 -3.987 5.570 1.00 86.56 105 PHE A C 1
ATOM 856 O O . PHE A 1 105 ? -11.191 -4.932 4.851 1.00 86.56 105 PHE A O 1
ATOM 863 N N . GLY A 1 106 ? -10.953 -3.780 6.762 1.00 85.56 106 GLY A N 1
ATOM 864 C CA . GLY A 1 106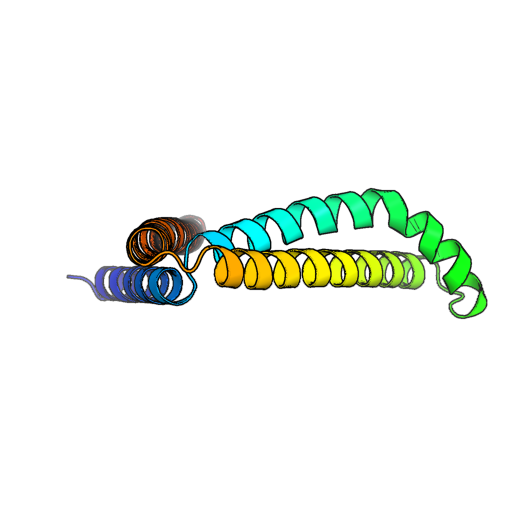 ? -9.951 -4.662 7.361 1.00 85.56 106 GLY A CA 1
ATOM 865 C C . GLY A 1 106 ? -10.502 -6.049 7.687 1.00 85.56 106 GLY A C 1
ATOM 866 O O . GLY A 1 106 ? -9.827 -7.047 7.426 1.00 85.56 106 GLY A O 1
ATOM 867 N N . ALA A 1 107 ? -11.738 -6.129 8.180 1.00 88.06 107 ALA A N 1
ATOM 868 C CA . ALA A 1 107 ? -12.439 -7.385 8.418 1.00 88.06 107 ALA A CA 1
ATOM 869 C C . ALA A 1 107 ? -12.704 -8.133 7.108 1.00 88.06 107 ALA A C 1
ATOM 871 O O . ALA A 1 107 ? -12.376 -9.311 7.021 1.00 88.06 107 ALA A O 1
ATOM 872 N N . ILE A 1 108 ? -13.196 -7.448 6.067 1.00 89.75 108 ILE A N 1
ATOM 873 C CA . ILE A 1 108 ? -13.406 -8.045 4.736 1.00 89.75 108 ILE A CA 1
ATOM 874 C C . ILE A 1 108 ? -12.096 -8.634 4.200 1.00 89.75 108 ILE A C 1
ATOM 876 O O . ILE A 1 108 ? -12.073 -9.785 3.770 1.00 89.75 108 ILE A O 1
ATOM 880 N N . LYS A 1 109 ? -10.979 -7.894 4.286 1.00 85.88 109 LYS A N 1
ATOM 881 C CA . LYS A 1 109 ? -9.654 -8.414 3.902 1.00 85.88 109 LYS A CA 1
ATOM 882 C C . LYS A 1 109 ? -9.232 -9.624 4.735 1.00 85.88 109 LYS A C 1
ATOM 884 O O . LYS A 1 109 ? -8.696 -10.575 4.176 1.00 85.88 109 LYS A O 1
ATOM 889 N N . GLY A 1 110 ? -9.469 -9.594 6.046 1.00 87.25 110 GLY A N 1
ATOM 890 C CA . GLY A 1 110 ? -9.142 -10.701 6.945 1.00 87.25 110 GLY A CA 1
ATOM 891 C C . GLY A 1 110 ? -9.936 -11.961 6.614 1.00 87.25 110 GLY A C 1
ATOM 892 O O . GLY A 1 110 ? -9.361 -13.037 6.503 1.00 87.25 110 GLY A O 1
ATOM 893 N N . ILE A 1 111 ? -11.240 -11.814 6.375 1.00 89.62 111 ILE A N 1
ATOM 894 C CA . ILE A 1 111 ? -12.135 -12.904 5.975 1.00 89.62 111 ILE A CA 1
ATOM 895 C C . ILE A 1 111 ? -11.727 -13.460 4.611 1.00 89.62 111 ILE A C 1
ATOM 897 O O . ILE A 1 111 ? -11.642 -14.676 4.465 1.00 89.62 111 ILE A O 1
ATOM 901 N N . LEU A 1 112 ? -11.423 -12.604 3.628 1.00 89.25 112 LEU A N 1
ATOM 902 C CA . LEU A 1 112 ? -10.912 -13.040 2.324 1.00 89.25 112 LEU A CA 1
ATOM 903 C C . LEU A 1 112 ? -9.620 -13.849 2.478 1.00 89.25 112 LEU A C 1
ATOM 905 O O . LEU A 1 112 ? -9.498 -14.923 1.897 1.00 89.25 112 LEU A O 1
ATOM 909 N N . PHE A 1 113 ? -8.682 -13.371 3.297 1.00 87.88 113 PHE A N 1
ATOM 910 C CA . PHE A 1 113 ? -7.414 -14.056 3.538 1.00 87.88 113 PHE A CA 1
ATOM 911 C C . PHE A 1 113 ? -7.615 -15.428 4.196 1.00 87.88 113 PHE A C 1
ATOM 913 O O . PHE A 1 113 ? -7.050 -16.422 3.745 1.00 87.88 113 PHE A O 1
ATOM 920 N N . VAL A 1 114 ? -8.473 -15.502 5.216 1.00 90.50 114 VAL A N 1
ATOM 921 C CA . VAL A 1 114 ? -8.857 -16.767 5.859 1.00 90.50 114 VAL A CA 1
ATOM 922 C C . VAL A 1 114 ? -9.563 -17.704 4.877 1.00 90.50 114 VAL A C 1
ATOM 924 O O . VAL A 1 114 ? -9.279 -18.897 4.871 1.00 90.50 114 VAL A O 1
ATOM 927 N N . SER A 1 115 ? -10.448 -17.181 4.026 1.00 88.44 115 SER A N 1
ATOM 928 C CA . SER A 1 115 ? -11.178 -17.979 3.032 1.00 88.44 115 SER A CA 1
ATOM 929 C C . SER A 1 115 ? -10.220 -18.625 2.033 1.00 88.44 115 SER A C 1
ATOM 931 O O . SER A 1 115 ? -10.346 -19.809 1.740 1.00 88.44 115 SER A O 1
ATOM 933 N N . ILE A 1 116 ? -9.220 -17.876 1.558 1.00 88.50 116 ILE A N 1
ATOM 934 C CA . ILE A 1 116 ? -8.174 -18.396 0.667 1.00 88.50 116 ILE A CA 1
ATOM 935 C C . ILE A 1 116 ? -7.361 -19.495 1.366 1.00 88.50 116 ILE A C 1
ATOM 937 O O . ILE A 1 116 ? -7.122 -20.542 0.769 1.00 88.50 116 ILE A O 1
ATOM 941 N N . LEU A 1 117 ? -6.974 -19.293 2.631 1.00 87.56 117 LEU A N 1
ATOM 942 C CA . LEU A 1 117 ? -6.253 -20.303 3.418 1.00 87.56 117 LEU A CA 1
ATOM 943 C C . LEU A 1 117 ? -7.069 -21.587 3.612 1.00 87.56 117 LEU A C 1
ATOM 945 O O . LEU A 1 117 ? -6.529 -22.680 3.477 1.00 87.56 117 LEU A O 1
ATOM 949 N N . LEU A 1 118 ? -8.364 -21.457 3.904 1.00 88.88 118 LEU A N 1
ATOM 950 C CA . LEU A 1 118 ? -9.277 -22.589 4.045 1.00 88.88 118 LEU A CA 1
ATOM 951 C C . LEU A 1 118 ? -9.417 -23.366 2.739 1.00 88.88 118 LEU A C 1
ATOM 953 O O . LEU A 1 118 ? -9.284 -24.584 2.743 1.00 88.88 118 LEU A O 1
ATOM 957 N N . ILE A 1 119 ? -9.643 -22.673 1.620 1.00 90.38 119 ILE A N 1
ATOM 958 C CA . ILE A 1 119 ? -9.747 -23.312 0.303 1.00 90.38 119 ILE A CA 1
ATOM 959 C C . ILE A 1 119 ? -8.459 -24.069 -0.020 1.00 90.38 119 ILE A C 1
ATOM 961 O O . ILE A 1 119 ? -8.535 -25.214 -0.453 1.00 90.38 119 ILE A O 1
ATOM 965 N N . MET A 1 120 ? -7.293 -23.467 0.231 1.00 87.94 120 MET A N 1
ATOM 966 C CA . MET A 1 120 ? -5.999 -24.124 0.027 1.00 87.94 120 MET A CA 1
ATOM 967 C C . MET A 1 120 ? -5.867 -25.398 0.871 1.00 87.94 120 MET A C 1
ATOM 969 O O . MET A 1 120 ? -5.439 -26.410 0.339 1.00 87.94 120 MET A O 1
ATOM 973 N N . LEU A 1 121 ? -6.276 -25.372 2.144 1.00 87.50 121 LEU A N 1
ATOM 974 C CA . LEU A 1 121 ? -6.200 -26.530 3.044 1.00 87.50 121 LEU A CA 1
ATOM 975 C C . LEU A 1 121 ? -7.200 -27.648 2.708 1.00 87.50 121 LEU A C 1
ATOM 977 O O . LEU A 1 121 ? -6.960 -28.802 3.032 1.00 87.50 121 LEU A O 1
ATOM 981 N N . ILE A 1 122 ? -8.360 -27.301 2.148 1.00 89.62 122 ILE A N 1
ATOM 982 C CA . ILE A 1 122 ? -9.405 -28.277 1.800 1.00 89.62 122 ILE A CA 1
ATOM 983 C C . ILE A 1 122 ? -9.140 -28.889 0.416 1.00 89.62 122 ILE A C 1
ATOM 985 O O . ILE A 1 122 ? -9.487 -30.043 0.181 1.00 89.62 122 ILE A O 1
ATOM 989 N N . THR A 1 123 ? -8.584 -28.105 -0.514 1.00 85.94 123 THR A N 1
ATOM 990 C CA . THR A 1 123 ? -8.400 -28.506 -1.921 1.00 85.94 123 THR A CA 1
ATOM 991 C C . THR A 1 123 ? -7.121 -29.311 -2.150 1.00 85.94 123 THR A C 1
ATOM 993 O O . THR A 1 123 ? -7.102 -30.150 -3.050 1.00 85.94 123 THR A O 1
ATOM 996 N N . PHE A 1 124 ? -6.065 -29.043 -1.379 1.00 75.19 124 PHE A N 1
ATOM 997 C CA . PHE A 1 124 ? -4.769 -29.724 -1.452 1.00 75.19 124 PHE A CA 1
ATOM 998 C C . PHE A 1 124 ? -4.530 -30.546 -0.189 1.00 75.19 124 PHE A C 1
ATOM 1000 O O . PHE A 1 124 ? -3.960 -31.651 -0.324 1.00 75.19 124 PHE A O 1
#

Mean predicted aligned error: 6.73 Å

pLDDT: mean 87.51, std 6.41, range [59.34, 96.12]

Sequence (124 aa):
MNLFDIAIIIIVGFSLIRGFFRGFIKELFSVIGLFVGFYAAYTYYQQIAKFLSQWITNASYLNILSFMIIFCGIFFIISILGVIIKYILNISFLKWADRIFGAGFGAIKGILFVSILLIMLITF

Radius of gyration: 19.42 Å; Cα contacts (8 Å, |Δi|>4): 132; chains: 1; bounding box: 39×47×44 Å

Secondary structure (DSSP, 8-state):
--HHHHHHHHHHHHHHHHHHHH-HHHHHHHHHHHHHHHHHHHHHHHHHHHHHTTT---HHHHHHHHHHHHHHHHHHHHHHHHHHHHHHT--HHHHHHHHHHHHHHHHHHHHHHHHHHHHHHHH-

Foldseek 3Di:
DDPLVVVLCVLLVVLLVVLLVCFQLLVVLLVVLQVVLQVCLVVCLVVQLVVCCVPDVDSVVSSVVSSVVSSVVSSVVSSVVSVVVVVVPVDVVVSNVRSNNSSVVSSVVSVVVSVVVVCVVVVD